Protein AF-A0A9J5ZT59-F1 (afdb_monomer_lite)

Foldseek 3Di:
DPDQPLVVVCVVVPPDDDCSVVVRVVVVVVVVVVVVVVVVVVVVVVVVVVVVVVVVVVVVVVVVVVVVVVVCCVVVVVDDDPDPPPPPDDDDDDDDDDDDDDDDDDDDDD

Organism: Solanum commersonii (NCBI:txid4109)

Radius of gyration: 40.03 Å; chains: 1; bounding box: 54×60×102 Å

pLDDT: mean 81.27, std 17.26, range [41.69, 98.5]

Secondary structure (DSSP, 8-state):
-PPP-HHHHHHHSTT--SSHHHHHHHHHHHHHHHHHHHHHHHHHHHHHHHHHHHHHHHHHHHHHHHHHHHHHHHHTTTT-PPPPP-------------------------

Structure (mmCIF, N/CA/C/O backbone):
data_AF-A0A9J5ZT59-F1
#
_entry.id   AF-A0A9J5ZT59-F1
#
loop_
_atom_site.group_PDB
_atom_site.id
_atom_site.type_symbol
_atom_site.label_atom_id
_atom_site.label_alt_id
_atom_site.label_comp_id
_atom_site.label_asym_id
_atom_site.label_entity_id
_atom_site.label_seq_id
_atom_site.pdbx_PDB_ins_code
_atom_site.Cartn_x
_atom_site.Cartn_y
_atom_site.Cartn_z
_atom_site.occupancy
_atom_site.B_iso_or_equiv
_atom_site.auth_seq_id
_atom_site.auth_comp_id
_atom_site.auth_asym_id
_atom_site.auth_atom_id
_atom_site.pdbx_PDB_model_num
ATOM 1 N N . MET A 1 1 ? 5.512 13.667 -21.585 1.00 58.47 1 MET A N 1
ATOM 2 C CA . MET A 1 1 ? 6.757 13.261 -22.263 1.00 58.47 1 MET A CA 1
ATOM 3 C C . MET A 1 1 ? 7.407 12.215 -21.392 1.00 58.47 1 MET A C 1
ATOM 5 O O . MET A 1 1 ? 7.689 12.521 -20.237 1.00 58.47 1 MET A O 1
ATOM 9 N N . ASP A 1 2 ? 7.557 10.994 -21.897 1.00 69.94 2 ASP A N 1
ATOM 10 C CA . ASP A 1 2 ? 8.336 9.982 -21.188 1.00 69.94 2 ASP A CA 1
ATOM 11 C C . ASP A 1 2 ? 9.817 10.392 -21.174 1.00 69.94 2 ASP A C 1
ATOM 13 O O . ASP A 1 2 ? 10.280 11.012 -22.136 1.00 69.94 2 ASP A O 1
ATOM 17 N N . PRO A 1 3 ? 10.568 10.101 -20.095 1.00 81.06 3 PRO A N 1
ATOM 18 C CA . PRO A 1 3 ? 11.990 10.417 -20.046 1.00 81.06 3 PRO A CA 1
ATOM 19 C C . PRO A 1 3 ? 12.725 9.663 -21.155 1.00 81.06 3 PRO A C 1
ATOM 21 O O . PRO A 1 3 ? 12.523 8.457 -21.290 1.00 81.06 3 PRO A O 1
ATOM 24 N N . ASP A 1 4 ? 13.607 10.334 -21.899 1.00 85.19 4 ASP A N 1
ATOM 25 C CA . ASP A 1 4 ? 14.481 9.647 -22.851 1.00 85.19 4 ASP A CA 1
ATOM 26 C C . ASP A 1 4 ? 15.416 8.689 -22.095 1.00 85.19 4 ASP A C 1
ATOM 28 O O . ASP A 1 4 ? 16.147 9.086 -21.183 1.00 85.19 4 ASP A O 1
ATOM 32 N N . ARG A 1 5 ? 15.369 7.404 -22.460 1.00 88.50 5 ARG A N 1
ATOM 33 C CA . ARG A 1 5 ? 16.162 6.326 -21.841 1.00 88.50 5 ARG A CA 1
ATOM 34 C C . ARG A 1 5 ? 17.250 5.786 -22.756 1.00 88.50 5 ARG A C 1
ATOM 36 O O . ARG A 1 5 ? 17.960 4.859 -22.371 1.00 88.50 5 ARG A O 1
ATOM 43 N N . SER A 1 6 ? 17.430 6.392 -23.926 1.00 87.38 6 SER A N 1
ATOM 44 C CA . SER A 1 6 ? 18.466 6.023 -24.896 1.00 87.38 6 SER A CA 1
ATOM 45 C C . SER A 1 6 ? 19.872 6.104 -24.290 1.00 87.38 6 SER A C 1
ATOM 47 O O . SER A 1 6 ? 20.751 5.312 -24.630 1.00 87.38 6 SER A O 1
ATOM 49 N N . TRP A 1 7 ? 20.080 6.997 -23.314 1.00 88.38 7 TRP A N 1
ATOM 50 C CA . TRP A 1 7 ? 21.347 7.123 -22.586 1.00 88.38 7 TRP A CA 1
ATOM 51 C C . TRP A 1 7 ? 21.773 5.827 -21.876 1.00 88.38 7 TRP A C 1
ATOM 53 O O . TRP A 1 7 ? 22.968 5.542 -21.800 1.00 88.38 7 TRP A O 1
ATOM 63 N N . MET A 1 8 ? 20.822 5.019 -21.388 1.00 88.94 8 MET A N 1
ATOM 64 C CA . MET A 1 8 ? 21.119 3.747 -20.719 1.00 88.94 8 MET A CA 1
ATOM 65 C C . MET A 1 8 ? 21.683 2.719 -21.707 1.00 88.94 8 MET A C 1
ATOM 67 O O . MET A 1 8 ? 22.589 1.966 -21.355 1.00 88.94 8 MET A O 1
ATOM 71 N N . TYR A 1 9 ? 21.191 2.722 -22.951 1.00 88.44 9 TYR A N 1
ATOM 72 C CA . TYR A 1 9 ? 21.736 1.886 -24.018 1.00 88.44 9 TYR A CA 1
ATOM 73 C C . TYR A 1 9 ? 23.132 2.359 -24.428 1.00 88.44 9 TYR A C 1
ATOM 75 O O . TYR A 1 9 ? 24.070 1.563 -24.448 1.00 88.44 9 TYR A O 1
ATOM 83 N N . ASN A 1 10 ? 23.281 3.662 -24.691 1.00 87.94 10 ASN A N 1
ATOM 84 C CA . ASN A 1 10 ? 24.537 4.260 -25.157 1.00 87.94 10 ASN A CA 1
ATOM 85 C C . ASN A 1 10 ? 25.682 4.084 -24.155 1.00 87.94 10 ASN A C 1
ATOM 87 O O . ASN A 1 10 ? 26.834 3.930 -24.553 1.00 87.94 10 ASN A O 1
ATOM 91 N N . ARG A 1 11 ? 25.368 4.066 -22.855 1.00 88.31 11 ARG A N 1
ATOM 92 C CA . ARG A 1 11 ? 26.340 3.790 -21.791 1.00 88.31 11 ARG A CA 1
ATOM 93 C C . ARG A 1 11 ? 26.979 2.405 -21.921 1.00 88.31 11 ARG A C 1
ATOM 95 O O . ARG A 1 11 ? 28.167 2.270 -21.650 1.00 88.31 11 ARG A O 1
ATOM 102 N N . ASN A 1 12 ? 26.197 1.397 -22.301 1.00 87.56 12 ASN A N 1
ATOM 103 C CA . ASN A 1 12 ? 26.646 0.004 -22.343 1.00 87.56 12 ASN A CA 1
ATOM 104 C C . ASN A 1 12 ? 27.091 -0.434 -23.747 1.00 87.56 12 ASN A C 1
ATOM 106 O O . ASN A 1 12 ? 27.816 -1.415 -23.871 1.00 87.56 12 ASN A O 1
ATOM 110 N N . ASN A 1 13 ? 26.681 0.295 -24.789 1.00 85.81 13 ASN A N 1
ATOM 111 C CA . ASN A 1 13 ? 26.947 -0.028 -26.191 1.00 85.81 13 ASN A CA 1
ATOM 112 C C . ASN A 1 13 ? 27.488 1.204 -26.948 1.00 85.81 13 ASN A C 1
ATOM 114 O O . ASN A 1 13 ? 26.834 1.705 -27.868 1.00 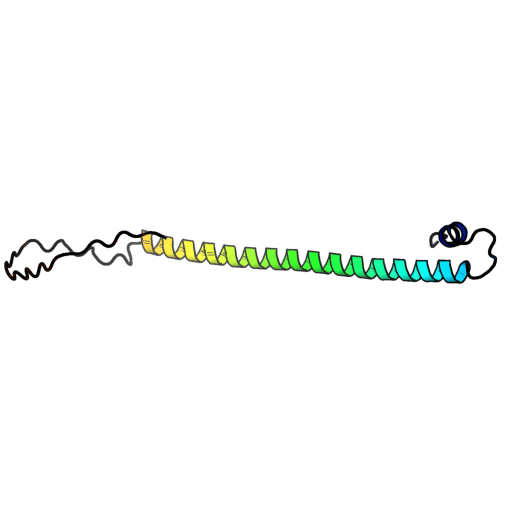85.81 13 ASN A O 1
ATOM 118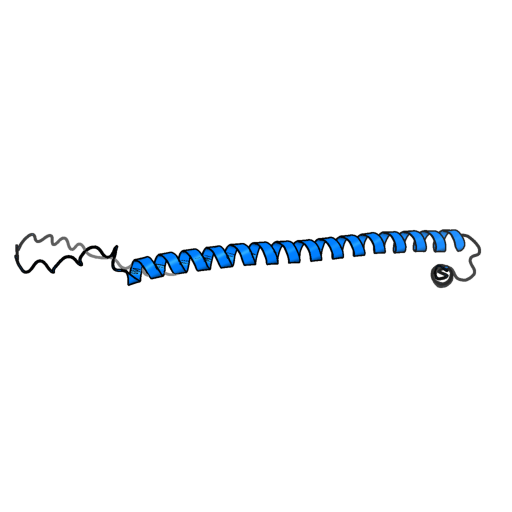 N N . PRO A 1 14 ? 28.659 1.746 -26.564 1.00 85.00 14 PRO A N 1
ATOM 119 C CA . PRO A 1 14 ? 29.192 2.950 -27.191 1.00 85.00 14 PRO A CA 1
ATOM 120 C C . PRO A 1 14 ? 29.491 2.711 -28.678 1.00 85.00 14 PRO A C 1
ATOM 122 O O . PRO A 1 14 ? 30.166 1.750 -29.042 1.00 85.00 14 PRO A O 1
ATOM 125 N N . GLY A 1 15 ? 28.993 3.597 -29.544 1.00 79.69 15 GLY A N 1
ATOM 126 C CA . GLY A 1 15 ? 29.244 3.555 -30.990 1.00 79.69 15 GLY A CA 1
ATOM 127 C C . GLY A 1 15 ? 28.481 2.474 -31.764 1.00 79.69 15 GLY A C 1
ATOM 128 O O . GLY A 1 15 ? 28.630 2.397 -32.982 1.00 79.69 15 GLY A O 1
ATOM 129 N N . GLN A 1 16 ? 27.652 1.661 -31.101 1.00 81.81 16 GLN A N 1
ATOM 130 C CA . GLN A 1 16 ? 26.760 0.728 -31.789 1.00 81.81 16 GLN A CA 1
ATOM 131 C C . GLN A 1 16 ? 25.513 1.458 -32.293 1.00 81.81 16 GLN A C 1
ATOM 133 O O . GLN A 1 16 ? 24.879 2.219 -31.562 1.00 81.81 16 GLN A O 1
ATOM 138 N N . VAL A 1 17 ? 25.156 1.210 -33.553 1.00 74.94 17 VAL A N 1
ATOM 139 C CA . VAL A 1 17 ? 23.970 1.783 -34.194 1.00 74.94 17 VAL A CA 1
ATOM 140 C C . VAL A 1 17 ? 22.967 0.657 -34.429 1.00 74.94 17 VAL A C 1
ATOM 142 O O . VAL A 1 17 ? 23.215 -0.245 -35.223 1.00 74.94 17 VAL A O 1
ATOM 145 N N . GLY A 1 18 ? 21.844 0.704 -33.713 1.00 80.00 18 GLY A N 1
ATOM 146 C CA . GLY A 1 18 ? 20.758 -0.276 -33.800 1.00 80.00 18 GLY A CA 1
ATOM 147 C C . GLY A 1 18 ? 20.109 -0.519 -32.436 1.00 80.00 18 GLY A C 1
ATOM 148 O O . GLY A 1 18 ? 20.755 -0.350 -31.413 1.00 80.00 18 GLY A O 1
ATOM 149 N N . MET A 1 19 ? 18.824 -0.884 -32.402 1.00 86.75 19 MET A N 1
ATOM 150 C CA . MET A 1 19 ? 18.068 -1.292 -31.195 1.00 86.75 19 MET A CA 1
ATOM 151 C C . MET A 1 19 ? 17.865 -0.251 -30.073 1.00 86.75 19 MET A C 1
ATOM 153 O O . MET A 1 19 ? 17.113 -0.531 -29.143 1.00 86.75 19 MET A O 1
ATOM 157 N N . ILE A 1 20 ? 18.471 0.943 -30.137 1.00 88.69 20 ILE A N 1
ATOM 158 C CA . ILE A 1 20 ? 18.349 1.991 -29.097 1.00 88.69 20 ILE A CA 1
ATOM 159 C C . ILE A 1 20 ? 16.882 2.297 -28.765 1.00 88.69 20 ILE A C 1
ATOM 161 O O . ILE A 1 20 ? 16.514 2.360 -27.591 1.00 88.69 20 ILE A O 1
ATOM 165 N N . LEU A 1 21 ? 16.044 2.455 -29.795 1.00 88.19 21 LEU A N 1
ATOM 166 C CA . LEU A 1 21 ? 14.628 2.776 -29.629 1.00 88.19 21 LEU A CA 1
ATOM 167 C C . LEU A 1 21 ? 13.864 1.626 -28.958 1.00 88.19 21 LEU A C 1
ATOM 169 O O . LEU A 1 21 ? 13.172 1.845 -27.968 1.00 88.19 21 LEU A O 1
ATOM 173 N N . GLU A 1 22 ? 14.050 0.393 -29.437 1.00 90.44 22 GLU A N 1
ATOM 174 C CA . GLU A 1 22 ? 13.400 -0.801 -28.878 1.00 90.44 22 GLU A CA 1
ATOM 175 C C . GLU A 1 22 ? 13.807 -1.043 -27.422 1.00 90.44 22 GLU A C 1
ATOM 177 O O . GLU A 1 22 ? 12.975 -1.369 -26.572 1.00 90.44 22 GLU A O 1
ATOM 182 N N . PHE A 1 23 ? 15.086 -0.824 -27.110 1.00 91.44 23 PHE A N 1
ATOM 183 C CA . PHE A 1 23 ? 15.581 -0.871 -25.744 1.00 91.44 23 PHE A CA 1
ATOM 184 C C . PHE A 1 23 ? 14.904 0.197 -24.877 1.00 91.44 23 PHE A C 1
ATOM 186 O O . PHE A 1 23 ? 14.362 -0.127 -23.819 1.00 91.44 23 PHE A O 1
ATOM 193 N N . ALA A 1 24 ? 14.892 1.459 -25.315 1.00 90.38 24 ALA A N 1
ATOM 194 C CA . ALA A 1 24 ? 14.299 2.555 -24.552 1.00 90.38 24 ALA A CA 1
ATOM 195 C C . ALA A 1 24 ? 12.794 2.340 -24.304 1.00 90.38 24 ALA A C 1
ATOM 197 O O . ALA A 1 24 ? 12.309 2.576 -23.190 1.00 90.38 24 ALA A O 1
ATOM 198 N N . GLU A 1 25 ? 12.067 1.823 -25.297 1.00 91.56 25 GLU A N 1
ATOM 199 C CA . GLU A 1 25 ? 10.661 1.437 -25.159 1.00 91.56 25 GLU A CA 1
ATOM 200 C C . GLU A 1 25 ? 10.470 0.285 -24.169 1.00 91.56 25 GLU A C 1
ATOM 202 O O . GLU A 1 25 ? 9.610 0.365 -23.289 1.00 91.56 25 GLU A O 1
ATOM 207 N N . SER A 1 26 ? 11.280 -0.771 -24.267 1.00 93.31 26 SER A N 1
ATOM 208 C CA . SER A 1 26 ? 11.205 -1.930 -23.371 1.00 93.31 26 SER A CA 1
ATOM 209 C C . SER A 1 26 ? 11.452 -1.537 -21.913 1.00 93.31 26 SER A C 1
ATOM 211 O O . SER A 1 26 ? 10.651 -1.860 -21.032 1.00 93.31 26 SER A O 1
ATOM 213 N N . VAL A 1 27 ? 12.494 -0.740 -21.650 1.00 92.94 27 VAL A N 1
ATOM 214 C CA . VAL A 1 27 ? 12.783 -0.225 -20.302 1.00 92.94 27 VAL A CA 1
ATOM 215 C C . VAL A 1 27 ? 11.629 0.652 -19.810 1.00 92.94 27 VAL A C 1
ATOM 217 O O . VAL A 1 27 ? 11.253 0.588 -18.637 1.00 92.94 27 VAL A O 1
ATOM 220 N N . THR A 1 28 ? 11.029 1.461 -20.687 1.00 93.00 28 THR A N 1
ATOM 221 C CA . THR A 1 28 ? 9.847 2.271 -20.350 1.00 93.00 28 THR A CA 1
ATOM 222 C C . THR A 1 28 ? 8.672 1.407 -19.917 1.00 93.00 28 THR A C 1
ATOM 224 O O . THR A 1 28 ? 8.141 1.623 -18.825 1.00 93.00 28 THR A O 1
ATOM 227 N N . ARG A 1 29 ? 8.329 0.375 -20.695 1.00 93.50 29 ARG A N 1
ATOM 228 C CA . ARG A 1 29 ? 7.266 -0.579 -20.346 1.00 93.50 29 ARG A CA 1
ATOM 229 C C . ARG A 1 29 ? 7.552 -1.299 -19.032 1.00 93.50 29 ARG A C 1
ATOM 231 O O . ARG A 1 29 ? 6.663 -1.370 -18.189 1.00 93.50 29 ARG A O 1
ATOM 238 N N . PHE A 1 30 ? 8.784 -1.763 -18.828 1.00 95.00 30 PHE A N 1
ATOM 239 C CA . PHE A 1 30 ? 9.187 -2.434 -17.593 1.00 95.00 30 PHE A CA 1
ATOM 240 C C . PHE A 1 30 ? 8.988 -1.541 -1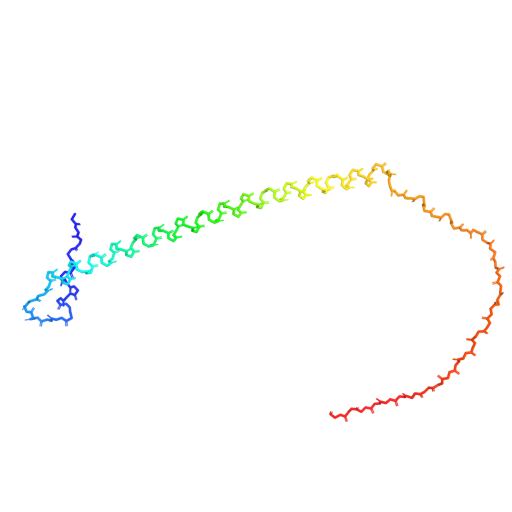6.364 1.00 95.00 30 PHE A C 1
ATOM 242 O O . PHE A 1 30 ? 8.339 -1.954 -15.408 1.00 95.00 30 PHE A O 1
ATOM 249 N N . ILE A 1 31 ? 9.485 -0.299 -16.395 1.00 93.62 31 ILE A N 1
ATOM 250 C CA . ILE A 1 31 ? 9.325 0.622 -15.258 1.00 93.62 31 ILE A CA 1
ATOM 251 C C . ILE A 1 31 ? 7.853 0.958 -15.024 1.00 93.62 31 ILE A C 1
ATOM 253 O O . ILE A 1 31 ? 7.426 1.027 -13.876 1.00 93.62 31 ILE A O 1
ATOM 257 N N . ASN A 1 32 ? 7.068 1.160 -16.082 1.00 93.12 32 ASN A N 1
ATOM 258 C CA . ASN A 1 32 ? 5.644 1.447 -15.923 1.00 93.12 32 ASN A CA 1
ATOM 259 C C . ASN A 1 32 ? 4.908 0.263 -15.290 1.00 93.12 32 ASN A C 1
ATOM 261 O O . ASN A 1 32 ? 4.109 0.465 -14.382 1.00 93.12 32 ASN A O 1
ATOM 265 N N . HIS A 1 33 ? 5.231 -0.968 -15.686 1.00 94.94 33 HIS A N 1
ATOM 266 C CA . HIS A 1 33 ? 4.681 -2.150 -15.034 1.00 94.94 33 HIS A CA 1
ATOM 267 C C . HIS A 1 33 ? 5.134 -2.271 -13.570 1.00 94.94 33 HIS A C 1
ATOM 269 O O . HIS A 1 33 ? 4.307 -2.492 -12.689 1.00 94.94 33 HIS A O 1
ATOM 275 N N . ALA A 1 34 ? 6.416 -2.042 -13.277 1.00 95.06 34 ALA A N 1
ATOM 276 C CA . ALA A 1 34 ? 6.927 -2.063 -11.907 1.00 95.06 34 ALA A CA 1
ATOM 277 C C . ALA A 1 34 ? 6.213 -1.042 -11.000 1.00 95.06 34 ALA A C 1
ATOM 279 O O . ALA A 1 34 ? 5.852 -1.381 -9.878 1.00 95.06 34 ALA A O 1
ATOM 280 N N . LYS A 1 35 ? 5.921 0.165 -11.504 1.00 93.44 35 LYS A N 1
ATOM 281 C CA . LYS A 1 35 ? 5.122 1.169 -10.778 1.00 93.44 35 LYS A CA 1
ATOM 282 C C . LYS A 1 35 ? 3.725 0.658 -10.426 1.00 93.44 35 LYS A C 1
ATOM 284 O O . LYS A 1 35 ? 3.295 0.816 -9.295 1.00 93.44 35 LYS A O 1
ATOM 289 N N . THR A 1 36 ? 3.048 -0.022 -11.356 1.00 95.19 36 THR A N 1
ATOM 290 C CA . THR A 1 36 ? 1.717 -0.589 -11.062 1.00 95.19 36 THR A CA 1
ATOM 291 C C . THR A 1 36 ? 1.753 -1.649 -9.961 1.00 95.19 36 THR A C 1
ATOM 293 O O . THR A 1 36 ? 0.798 -1.773 -9.196 1.00 95.19 36 THR A O 1
ATOM 296 N N . LEU A 1 37 ? 2.852 -2.404 -9.853 1.00 94.88 37 LEU A N 1
ATOM 297 C CA . LEU A 1 37 ? 3.040 -3.368 -8.769 1.00 94.88 37 LEU A CA 1
ATOM 298 C C . LEU A 1 37 ? 3.284 -2.663 -7.430 1.00 94.88 37 LEU A C 1
ATOM 300 O O . LEU A 1 37 ? 2.718 -3.083 -6.425 1.00 94.88 37 LEU A O 1
ATOM 304 N N . ASP A 1 38 ? 4.076 -1.593 -7.421 1.00 93.81 38 ASP A N 1
ATOM 305 C CA . ASP A 1 38 ? 4.349 -0.789 -6.225 1.00 93.81 38 ASP A CA 1
ATOM 306 C C . ASP A 1 38 ? 3.070 -0.141 -5.668 1.00 93.81 38 ASP A C 1
ATOM 308 O O . ASP A 1 38 ? 2.755 -0.277 -4.482 1.00 93.81 38 ASP A O 1
ATOM 312 N N . ASP A 1 39 ? 2.254 0.447 -6.549 1.00 94.25 39 ASP A N 1
ATOM 313 C CA . ASP A 1 39 ? 0.947 1.014 -6.199 1.00 94.25 39 ASP A CA 1
ATOM 314 C C . ASP A 1 39 ? 0.010 -0.053 -5.606 1.00 94.25 39 ASP A C 1
ATOM 316 O O . ASP A 1 39 ? -0.681 0.183 -4.607 1.00 94.25 39 ASP A O 1
ATOM 320 N N . PHE A 1 40 ? -0.007 -1.254 -6.199 1.00 94.62 40 PHE A N 1
ATOM 321 C CA . PHE A 1 40 ? -0.810 -2.378 -5.717 1.00 94.62 40 PHE A CA 1
ATOM 322 C C . PHE A 1 40 ? -0.362 -2.856 -4.331 1.00 94.62 40 PHE A C 1
ATOM 324 O O . PHE A 1 40 ? -1.203 -3.065 -3.451 1.00 94.62 40 PHE A O 1
ATOM 331 N N . LEU A 1 41 ? 0.946 -3.024 -4.121 1.00 95.56 41 LEU A N 1
ATOM 332 C CA . LEU A 1 41 ? 1.505 -3.462 -2.841 1.00 95.56 41 LEU A CA 1
ATOM 333 C C . LEU A 1 41 ? 1.231 -2.437 -1.740 1.00 95.56 41 LEU A C 1
ATOM 335 O O . LEU A 1 41 ? 0.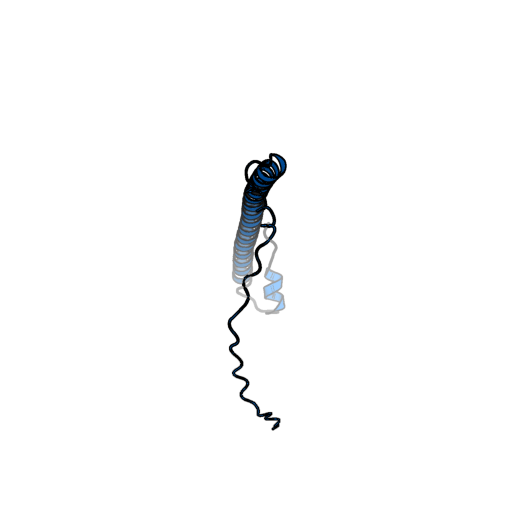719 -2.812 -0.684 1.00 95.56 41 LEU A O 1
ATOM 339 N N . THR A 1 42 ? 1.461 -1.156 -2.025 1.00 95.56 42 THR A N 1
ATOM 340 C CA . THR A 1 42 ? 1.201 -0.049 -1.095 1.00 95.56 42 THR A CA 1
ATOM 341 C C . THR A 1 42 ? -0.278 0.020 -0.713 1.00 95.56 42 THR A C 1
ATOM 343 O O . THR A 1 42 ? -0.634 0.104 0.463 1.00 95.56 42 THR A O 1
ATOM 346 N N . SER A 1 43 ? -1.175 -0.092 -1.698 1.00 95.00 43 SER A N 1
ATOM 347 C CA . SER A 1 43 ? -2.624 -0.085 -1.458 1.00 95.00 43 SER A CA 1
ATOM 348 C C . SER A 1 43 ? -3.076 -1.281 -0.617 1.00 95.00 43 SER A C 1
ATOM 350 O O . SER A 1 43 ? -3.924 -1.148 0.268 1.00 95.00 43 SER A O 1
ATOM 352 N N . ARG A 1 44 ? -2.502 -2.463 -0.870 1.00 96.62 44 ARG A N 1
ATOM 353 C CA . ARG A 1 44 ? -2.795 -3.680 -0.106 1.00 96.62 44 ARG A CA 1
ATOM 354 C C . ARG A 1 44 ? -2.297 -3.581 1.333 1.00 96.62 44 ARG A C 1
ATOM 356 O O . ARG A 1 44 ? -2.977 -4.068 2.235 1.00 96.62 44 ARG A O 1
ATOM 363 N N . GLU A 1 45 ? -1.125 -3.000 1.552 1.00 97.56 45 GLU A N 1
ATOM 364 C CA . GLU A 1 45 ? -0.577 -2.788 2.889 1.00 97.56 45 GLU A CA 1
ATOM 365 C C . GLU A 1 45 ? -1.454 -1.842 3.702 1.00 97.56 45 GLU A C 1
ATOM 367 O O . GLU A 1 45 ? -1.938 -2.243 4.760 1.00 97.56 45 GLU A O 1
ATOM 372 N N . LYS A 1 46 ? -1.790 -0.676 3.142 1.00 97.56 46 LYS A N 1
ATOM 373 C CA . LYS A 1 46 ? -2.700 0.283 3.775 1.00 97.56 46 LYS A CA 1
ATOM 374 C C . LYS A 1 46 ? -4.042 -0.348 4.151 1.00 97.56 46 LYS A C 1
ATOM 376 O O . LYS A 1 46 ? -4.513 -0.191 5.273 1.00 97.56 46 LYS A O 1
ATOM 381 N N . LYS A 1 47 ? -4.640 -1.121 3.237 1.00 97.62 47 LYS A N 1
ATOM 382 C CA . LYS A 1 47 ? -5.899 -1.825 3.514 1.00 97.62 47 LYS A CA 1
ATOM 383 C C . LYS A 1 47 ? -5.770 -2.792 4.698 1.00 97.62 47 LYS A C 1
ATOM 385 O O . LYS A 1 47 ? -6.672 -2.856 5.527 1.00 97.62 47 LYS A O 1
ATOM 390 N N . ARG A 1 48 ? -4.657 -3.530 4.807 1.00 98.06 48 ARG A N 1
ATOM 391 C CA . ARG A 1 48 ? -4.421 -4.418 5.959 1.00 98.06 48 ARG A CA 1
ATOM 392 C C . ARG A 1 48 ? -4.272 -3.641 7.263 1.00 98.06 48 ARG A C 1
ATOM 394 O O . ARG A 1 48 ? -4.791 -4.091 8.277 1.00 98.06 48 ARG A O 1
ATOM 401 N N . GLU A 1 49 ? -3.573 -2.510 7.256 1.00 98.25 49 GLU A N 1
ATOM 402 C CA . GLU A 1 49 ? -3.431 -1.670 8.452 1.00 98.25 49 GLU A CA 1
ATOM 403 C C . GLU A 1 49 ? -4.789 -1.160 8.947 1.00 98.25 49 GLU A C 1
ATOM 405 O O . GLU A 1 49 ? -5.079 -1.245 10.141 1.00 98.25 49 GLU A O 1
ATOM 410 N N . GLU A 1 50 ? -5.648 -0.708 8.030 1.00 98.00 50 GLU A N 1
ATOM 411 C CA . GLU A 1 50 ? -7.017 -0.280 8.337 1.00 98.00 50 GLU A CA 1
ATOM 412 C C . GLU A 1 50 ? -7.862 -1.431 8.909 1.00 98.00 50 GLU A C 1
ATOM 414 O O . GLU A 1 50 ? -8.527 -1.261 9.934 1.00 98.00 50 GLU A O 1
ATOM 419 N N . GLU A 1 51 ? -7.799 -2.623 8.304 1.00 97.88 51 GLU A N 1
ATOM 420 C CA . GLU A 1 51 ? -8.498 -3.819 8.795 1.00 97.88 51 GLU A CA 1
ATOM 421 C C . GLU A 1 51 ? -8.025 -4.230 10.200 1.00 97.88 51 GLU A C 1
ATOM 423 O O . GLU A 1 51 ? -8.849 -4.526 11.069 1.00 97.88 51 GLU A O 1
ATOM 428 N N . ILE A 1 52 ? -6.712 -4.203 10.453 1.00 98.38 52 ILE A N 1
ATOM 429 C CA . ILE A 1 52 ? -6.132 -4.513 11.767 1.00 98.38 52 ILE A CA 1
ATOM 430 C C . ILE A 1 52 ? -6.572 -3.480 12.806 1.00 98.38 52 ILE A C 1
ATOM 432 O O . ILE A 1 52 ? -6.953 -3.856 13.917 1.00 98.38 52 ILE A O 1
ATOM 436 N N . ALA A 1 53 ? -6.544 -2.188 12.468 1.00 98.31 53 ALA A N 1
ATOM 437 C CA . ALA A 1 53 ? -6.967 -1.125 13.374 1.00 98.31 53 ALA A CA 1
ATOM 438 C C . ALA A 1 53 ? -8.449 -1.268 13.754 1.00 98.31 53 ALA A C 1
ATOM 440 O O . ALA A 1 53 ? -8.784 -1.221 14.940 1.00 98.31 53 ALA A O 1
ATOM 441 N N . ALA A 1 54 ? -9.317 -1.525 12.772 1.00 98.25 54 ALA A N 1
ATOM 442 C CA . ALA A 1 54 ? -10.744 -1.732 12.999 1.00 98.25 54 ALA A CA 1
ATOM 443 C C . ALA A 1 54 ? -11.021 -2.986 13.846 1.00 98.25 54 ALA A C 1
ATOM 445 O O . ALA A 1 54 ? -11.791 -2.929 14.809 1.00 98.25 54 ALA A O 1
ATOM 446 N N . ALA A 1 55 ? -10.367 -4.111 13.538 1.00 98.12 55 ALA A N 1
ATOM 447 C CA . ALA A 1 55 ? -10.509 -5.345 14.310 1.00 98.12 55 ALA A CA 1
ATOM 448 C C . ALA A 1 55 ? -10.061 -5.150 15.767 1.00 98.12 55 ALA A C 1
ATOM 450 O O . ALA A 1 55 ? -10.778 -5.528 16.697 1.00 98.12 55 ALA A O 1
ATOM 451 N N . LYS A 1 56 ? -8.919 -4.481 15.967 1.00 98.19 56 LYS A N 1
ATOM 452 C CA . LYS A 1 56 ? -8.389 -4.165 17.295 1.00 98.19 56 LYS A CA 1
ATOM 453 C C . LYS A 1 56 ? -9.334 -3.267 18.088 1.00 98.19 56 LYS A C 1
ATOM 455 O O . LYS A 1 56 ? -9.518 -3.493 19.280 1.00 98.19 56 LYS A O 1
ATOM 460 N N . GLU A 1 57 ? -9.944 -2.264 17.459 1.00 98.25 57 GLU A N 1
ATOM 461 C CA . GLU A 1 57 ? -10.912 -1.391 18.128 1.00 98.25 57 GLU A CA 1
ATOM 462 C C . GLU A 1 57 ? -12.141 -2.176 18.608 1.00 98.25 57 GLU A C 1
ATOM 464 O O . GLU A 1 57 ? -12.570 -2.026 19.756 1.00 98.25 57 GLU A O 1
ATOM 469 N N . VAL A 1 58 ? -12.692 -3.040 17.750 1.00 98.50 58 VAL A N 1
ATOM 470 C CA . VAL A 1 58 ? -13.837 -3.894 18.095 1.00 98.50 58 VAL A CA 1
ATOM 471 C C . VAL A 1 58 ? -13.495 -4.814 19.265 1.00 98.50 58 VAL A C 1
ATOM 473 O O . VAL A 1 58 ? -14.280 -4.930 20.208 1.00 98.50 58 VAL A O 1
ATOM 476 N N . GLU A 1 59 ? -12.328 -5.450 19.233 1.00 98.19 59 GLU A N 1
ATOM 477 C CA . GLU A 1 59 ? -11.892 -6.359 20.291 1.00 98.19 59 GLU A CA 1
ATOM 478 C C . GLU A 1 59 ? -11.621 -5.630 21.614 1.00 98.19 59 GLU A C 1
ATOM 480 O O . GLU A 1 59 ? -12.088 -6.081 22.660 1.00 98.19 59 GLU A O 1
ATOM 485 N N . ASN A 1 60 ? -10.996 -4.449 21.581 1.00 98.31 60 ASN A N 1
ATOM 486 C CA . ASN A 1 60 ? -10.803 -3.623 22.779 1.00 98.31 60 ASN A CA 1
ATOM 487 C C . ASN A 1 60 ? -12.134 -3.232 23.431 1.00 98.31 60 ASN A C 1
ATOM 489 O O . ASN A 1 60 ? -12.255 -3.265 24.656 1.00 98.31 60 ASN A O 1
ATOM 493 N N . LYS A 1 61 ? -13.151 -2.883 22.631 1.00 98.31 61 LYS A N 1
ATOM 494 C CA . LYS A 1 61 ? -14.495 -2.585 23.152 1.00 98.31 61 LYS A CA 1
ATOM 495 C C . LYS A 1 61 ? -15.114 -3.808 23.822 1.00 98.31 61 LYS A C 1
ATOM 497 O O . LYS A 1 61 ? -15.627 -3.685 24.930 1.00 98.31 61 LYS A O 1
ATOM 502 N N . ARG A 1 62 ? -15.020 -4.988 23.196 1.00 98.31 62 ARG A N 1
ATOM 503 C CA . ARG A 1 62 ? -15.497 -6.250 23.793 1.00 98.31 62 ARG A CA 1
ATOM 504 C C . ARG A 1 62 ? -14.799 -6.536 25.116 1.00 98.31 62 ARG A C 1
ATOM 506 O O . ARG A 1 62 ? -15.468 -6.851 26.097 1.00 98.31 62 ARG A O 1
ATOM 513 N N . TYR A 1 63 ? -13.478 -6.375 25.157 1.00 98.06 63 TYR A N 1
ATOM 514 C CA . TYR A 1 63 ? -12.700 -6.553 26.376 1.00 98.06 63 TYR A CA 1
ATOM 515 C C . TYR A 1 63 ? -13.146 -5.585 27.478 1.00 98.06 63 TYR A C 1
ATOM 517 O O . TYR A 1 63 ? -13.400 -6.013 28.601 1.00 98.06 63 TYR A O 1
ATOM 525 N N . ALA A 1 64 ? -13.329 -4.301 27.154 1.00 98.12 64 ALA A N 1
ATOM 526 C CA . ALA A 1 64 ? -13.813 -3.299 28.101 1.00 98.12 64 ALA A CA 1
ATOM 527 C C . ALA A 1 64 ? -15.218 -3.626 28.635 1.00 98.12 64 ALA A C 1
ATOM 529 O O . ALA A 1 64 ? -15.464 -3.501 29.833 1.00 98.12 64 ALA A O 1
ATOM 530 N N . THR A 1 65 ? -16.132 -4.090 27.777 1.00 98.12 65 THR A N 1
ATOM 531 C CA . THR A 1 65 ? -17.471 -4.528 28.201 1.00 98.12 65 THR A CA 1
ATOM 532 C C . THR A 1 65 ? -17.401 -5.726 29.144 1.00 98.12 65 THR A C 1
ATOM 534 O O . THR A 1 65 ? -18.051 -5.710 30.187 1.00 98.12 65 THR A O 1
ATOM 537 N N . HIS A 1 66 ? -16.598 -6.742 28.821 1.00 97.19 66 HIS A N 1
ATOM 538 C CA . HIS A 1 66 ? -16.425 -7.906 29.692 1.00 97.19 66 HIS A CA 1
ATOM 539 C C . HIS A 1 66 ? -15.800 -7.535 31.038 1.00 97.19 66 HIS A C 1
ATOM 541 O O . HIS A 1 66 ? -16.284 -7.982 32.076 1.00 97.19 66 HIS A O 1
ATOM 547 N N . GLN A 1 67 ? -14.775 -6.682 31.035 1.00 97.25 67 GLN A N 1
ATOM 548 C CA . GLN A 1 67 ? -14.178 -6.153 32.260 1.00 97.25 67 GLN A CA 1
ATOM 549 C C . GLN A 1 67 ? -15.220 -5.426 33.117 1.00 97.25 67 GLN A C 1
ATOM 551 O O . GLN A 1 67 ? -15.368 -5.745 34.291 1.00 97.25 67 GLN A O 1
ATOM 556 N N . ALA A 1 68 ? -16.015 -4.526 32.530 1.00 95.69 68 ALA A N 1
ATOM 557 C CA . ALA A 1 68 ? -17.067 -3.817 33.256 1.00 95.69 68 ALA A CA 1
ATOM 558 C C . ALA A 1 68 ? -18.123 -4.766 33.857 1.00 95.69 68 ALA A C 1
ATOM 560 O O . ALA A 1 68 ? -18.550 -4.566 34.994 1.00 95.69 68 ALA A O 1
ATOM 561 N N . GLN A 1 69 ? -18.519 -5.816 33.128 1.00 95.25 69 GLN A N 1
ATOM 562 C CA . GLN A 1 69 ? -19.459 -6.826 33.629 1.00 95.25 69 GLN A CA 1
ATOM 563 C C . GLN A 1 69 ? -18.898 -7.597 34.829 1.00 95.25 69 GLN A C 1
ATOM 565 O O . GLN A 1 69 ? -19.605 -7.779 35.819 1.00 95.25 69 GLN A O 1
ATOM 570 N N . LEU A 1 70 ? -17.637 -8.032 34.759 1.00 92.81 70 LEU A N 1
ATOM 571 C CA . LEU A 1 70 ? -16.978 -8.744 35.856 1.00 92.81 70 LEU A CA 1
ATOM 572 C C . LEU A 1 70 ? -16.820 -7.852 37.090 1.00 92.81 70 LEU A C 1
ATOM 574 O O . LEU A 1 70 ? -17.127 -8.288 38.199 1.00 92.81 70 LEU A O 1
ATOM 578 N N . THR A 1 71 ? -16.409 -6.598 36.896 1.00 94.00 71 THR A N 1
ATOM 579 C CA . THR A 1 71 ? -16.298 -5.615 37.980 1.00 94.00 71 THR A CA 1
ATOM 580 C C . THR A 1 71 ? -17.642 -5.396 38.662 1.00 94.00 71 THR A C 1
ATOM 582 O O . THR A 1 71 ? -17.730 -5.517 39.882 1.00 94.00 71 THR A O 1
ATOM 585 N N . PHE A 1 72 ? -18.711 -5.170 37.891 1.00 91.50 72 PHE A N 1
ATOM 586 C CA . PHE A 1 72 ? -20.059 -5.007 38.441 1.00 91.50 72 PHE A CA 1
ATOM 587 C C . PHE A 1 72 ? -20.490 -6.217 39.281 1.00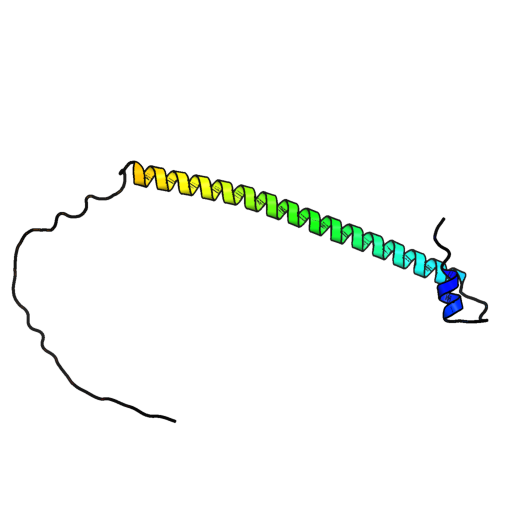 91.50 72 PHE A C 1
ATOM 589 O O . PHE A 1 72 ? -21.080 -6.075 40.353 1.00 91.50 72 PHE A O 1
ATOM 596 N N . LEU A 1 73 ? -20.183 -7.426 38.818 1.00 89.12 73 LEU A N 1
ATOM 597 C CA . LEU A 1 73 ? -20.533 -8.665 39.504 1.00 89.12 73 LEU A CA 1
ATOM 598 C C . LEU A 1 73 ? -19.806 -8.827 40.841 1.00 89.12 73 LEU A C 1
ATOM 600 O O . LEU 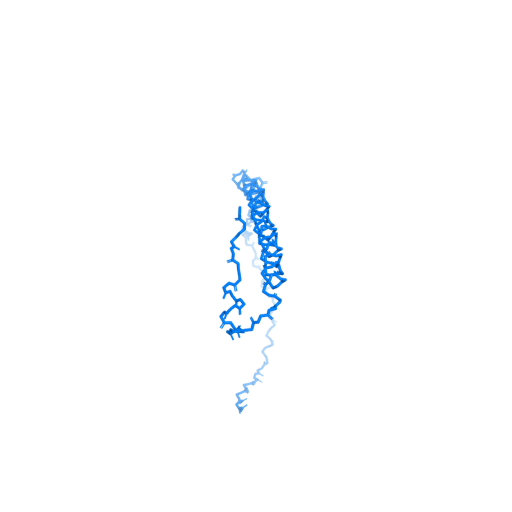A 1 73 ? -20.404 -9.241 41.835 1.00 89.12 73 LEU A O 1
ATOM 604 N N . PHE A 1 74 ? -18.524 -8.467 40.857 1.00 84.88 74 PHE A N 1
ATOM 605 C CA . PHE A 1 74 ? -17.689 -8.506 42.047 1.00 84.88 74 PHE A CA 1
ATOM 606 C C . PHE A 1 74 ? -18.110 -7.440 43.071 1.00 84.88 74 PHE A C 1
ATOM 608 O O . PHE A 1 74 ? -18.302 -7.750 44.247 1.00 84.88 74 PHE A O 1
ATOM 615 N N . GLU A 1 75 ? -18.328 -6.199 42.628 1.00 88.31 75 GLU A N 1
ATOM 616 C CA . GLU A 1 75 ? -18.737 -5.081 43.490 1.00 88.31 75 GLU A CA 1
ATOM 617 C C . GLU A 1 75 ? -20.148 -5.254 44.049 1.00 88.31 75 GLU A C 1
ATOM 619 O O . GLU A 1 75 ? -20.403 -4.944 45.214 1.00 88.31 75 GLU A O 1
ATOM 624 N N . SER A 1 76 ? -21.063 -5.810 43.252 1.00 82.56 76 SER A N 1
ATOM 625 C CA . SER A 1 76 ? -22.432 -6.074 43.697 1.00 82.56 76 SER A CA 1
ATOM 626 C C . SER A 1 76 ? -22.540 -7.226 44.706 1.00 82.56 76 SER A C 1
ATOM 628 O O . SER A 1 76 ? -23.647 -7.520 45.151 1.00 82.56 76 SER A O 1
ATOM 630 N N . LYS A 1 77 ? -21.420 -7.872 45.093 1.00 69.94 77 LYS A N 1
ATOM 631 C CA . LYS A 1 77 ? -21.352 -9.025 46.019 1.00 69.94 77 LYS A CA 1
ATOM 632 C C . LYS A 1 77 ? -22.355 -10.140 45.689 1.00 69.94 77 LYS A C 1
ATOM 634 O O . LYS A 1 77 ? -22.691 -10.948 46.549 1.00 69.94 77 LYS A O 1
ATOM 639 N N . ASN A 1 78 ? -22.808 -10.221 44.441 1.00 62.03 78 ASN A N 1
ATOM 640 C CA . ASN A 1 78 ? -23.870 -11.142 44.048 1.00 62.03 78 ASN A CA 1
ATOM 641 C C . ASN A 1 78 ? -23.376 -12.580 43.827 1.00 62.03 78 ASN A C 1
ATOM 643 O O . ASN A 1 78 ? -24.197 -13.452 43.556 1.00 62.03 78 ASN A O 1
ATOM 647 N N . ILE A 1 79 ? -22.064 -12.855 43.928 1.00 63.38 79 ILE A N 1
ATOM 648 C CA . ILE A 1 79 ? -21.519 -14.210 43.721 1.00 63.38 79 ILE A CA 1
ATOM 649 C C . ILE A 1 79 ? -20.272 -14.559 44.551 1.00 63.38 79 ILE A C 1
ATOM 651 O O . ILE A 1 79 ? -19.539 -15.471 44.173 1.00 63.38 79 ILE A O 1
ATOM 655 N N . LEU A 1 80 ? -19.991 -13.906 45.685 1.00 57.56 80 LEU A N 1
ATOM 656 C CA . LEU A 1 80 ? -19.143 -14.622 46.645 1.00 57.56 80 LEU A CA 1
ATOM 657 C C . LEU A 1 80 ? -20.056 -15.616 47.370 1.00 57.56 80 LEU A C 1
ATOM 659 O O . LEU A 1 80 ? -20.931 -15.159 48.112 1.00 57.56 80 LEU A O 1
ATOM 663 N N . PRO A 1 81 ? -19.911 -16.946 47.172 1.00 62.06 81 PRO A N 1
ATOM 664 C CA . PRO A 1 81 ? -20.505 -17.872 48.123 1.00 62.06 81 PRO A CA 1
ATOM 665 C C . PRO A 1 81 ? -20.039 -17.449 49.525 1.00 62.06 81 PRO A C 1
ATOM 667 O O . PRO A 1 81 ? -18.903 -16.976 49.659 1.00 62.06 81 PRO A O 1
ATOM 670 N N . PRO A 1 82 ? -20.894 -17.557 50.559 1.00 65.12 82 PRO A N 1
ATOM 671 C CA . PRO A 1 82 ? -20.474 -17.258 51.919 1.00 65.12 82 PRO A CA 1
ATOM 672 C C . PRO A 1 82 ? -19.165 -18.002 52.183 1.00 65.12 82 PRO A C 1
ATOM 674 O O . PRO A 1 82 ? -19.097 -19.207 51.926 1.00 65.12 82 PRO A O 1
ATOM 677 N N . CYS A 1 83 ? -18.123 -17.297 52.640 1.00 56.28 83 CYS A N 1
ATOM 678 C CA . CYS A 1 83 ? -16.922 -17.967 53.126 1.00 56.28 83 CYS A CA 1
ATOM 679 C C . CYS A 1 83 ? -17.394 -19.025 54.130 1.00 56.28 83 CYS A C 1
ATOM 681 O O . CYS A 1 83 ? -18.147 -18.654 55.039 1.00 56.28 83 CYS A O 1
ATOM 683 N N . PRO A 1 84 ? -17.044 -20.315 53.960 1.00 57.75 84 PRO A N 1
ATOM 684 C CA . PRO A 1 84 ? -17.444 -21.320 54.926 1.00 57.75 84 PRO A CA 1
ATOM 685 C C . PRO A 1 84 ? -16.937 -20.848 56.286 1.00 57.75 84 PRO A C 1
ATOM 687 O O . PRO A 1 84 ? -15.748 -20.561 56.439 1.00 57.75 84 PRO A O 1
ATOM 690 N N . ALA A 1 85 ? -17.862 -20.672 57.233 1.00 49.88 85 ALA A N 1
ATOM 691 C CA . ALA A 1 85 ? -17.502 -20.377 58.608 1.00 49.88 85 ALA A CA 1
ATOM 692 C C . ALA A 1 85 ? -16.496 -21.446 59.040 1.00 49.88 85 ALA A C 1
ATOM 694 O O . ALA A 1 85 ? -16.715 -22.630 58.763 1.00 49.88 85 ALA A O 1
ATOM 695 N N . SER A 1 86 ? -15.383 -21.033 59.653 1.00 53.81 86 SER A N 1
ATOM 696 C CA . SER A 1 86 ? -14.493 -21.968 60.329 1.00 53.81 86 SER A CA 1
ATOM 697 C C . SER A 1 86 ? -15.367 -22.829 61.231 1.00 53.81 86 SER A C 1
ATOM 699 O O . SER A 1 86 ? -16.024 -22.317 62.136 1.00 53.81 86 SER A O 1
ATOM 701 N N . SER A 1 87 ? -15.470 -24.113 60.893 1.00 51.16 87 SER A N 1
ATOM 702 C CA . SER A 1 87 ? -16.175 -25.087 61.708 1.00 51.16 87 SER A CA 1
ATOM 703 C C . SER A 1 87 ? -15.382 -25.205 62.999 1.00 51.16 87 SER A C 1
ATOM 705 O O . SER A 1 87 ? -14.383 -25.920 63.043 1.00 51.16 87 SER A O 1
ATOM 707 N N . ASP A 1 88 ? -15.780 -24.442 64.014 1.00 61.47 88 ASP A N 1
ATOM 708 C CA . ASP A 1 88 ? -15.214 -24.544 65.349 1.00 61.47 88 ASP A CA 1
ATOM 709 C C . ASP A 1 88 ? -15.495 -25.948 65.887 1.00 61.47 88 ASP A C 1
ATOM 711 O O . ASP A 1 88 ? -16.625 -26.293 66.228 1.00 61.47 88 ASP A O 1
ATOM 715 N N . GLY A 1 89 ? -14.426 -26.743 65.942 1.00 57.19 89 GLY A N 1
ATOM 716 C CA . GLY A 1 89 ? -14.233 -27.810 66.912 1.00 57.19 89 GLY A CA 1
ATOM 717 C C . GLY A 1 89 ? -14.981 -29.117 66.663 1.00 57.19 89 GLY A C 1
ATOM 718 O O . GLY A 1 89 ? -16.134 -29.283 67.053 1.00 57.19 89 GLY A O 1
ATOM 719 N N . SER A 1 90 ? -14.249 -30.125 66.199 1.00 54.56 90 SER A N 1
ATOM 720 C CA . SER A 1 90 ? -14.105 -31.348 67.000 1.00 54.56 90 SER A CA 1
ATOM 721 C C . SER A 1 90 ? -12.895 -32.137 66.531 1.00 54.56 90 SER A C 1
ATOM 723 O O . SER A 1 90 ? -12.866 -32.656 65.416 1.00 54.56 90 SER A O 1
ATOM 725 N N . ASP A 1 91 ? -11.910 -32.205 67.423 1.00 66.88 91 ASP A N 1
ATOM 726 C CA . ASP A 1 91 ? -10.844 -33.191 67.423 1.00 66.88 91 ASP A CA 1
ATOM 727 C C . ASP A 1 91 ? -11.450 -34.597 67.318 1.00 66.88 91 ASP A C 1
ATOM 729 O O . ASP A 1 91 ? -12.259 -34.997 68.157 1.00 66.88 91 ASP A O 1
ATOM 733 N N . GLN A 1 92 ? -11.047 -35.368 66.310 1.00 55.94 92 GLN A N 1
ATOM 734 C CA . GLN A 1 92 ? -10.996 -36.816 66.454 1.00 55.94 92 GLN A CA 1
ATOM 735 C C . GLN A 1 92 ? -9.628 -37.303 66.003 1.00 55.94 92 GLN A C 1
ATOM 737 O O . GLN A 1 92 ? -9.229 -37.201 64.845 1.00 55.94 92 GLN A O 1
ATOM 742 N N . GLU A 1 93 ? -8.916 -37.764 67.019 1.00 62.06 93 GLU A N 1
ATOM 743 C CA . GLU A 1 93 ? -7.646 -38.451 66.991 1.00 62.06 93 GLU A CA 1
ATOM 744 C C . GLU A 1 93 ? -7.716 -39.734 66.151 1.00 62.06 93 GLU A C 1
ATOM 746 O O . GLU A 1 93 ? -8.746 -40.409 66.112 1.00 62.06 93 GLU A O 1
ATOM 751 N N . GLY A 1 94 ? -6.572 -40.104 65.576 1.00 58.41 94 GLY A N 1
ATOM 752 C CA . GLY A 1 94 ? -6.261 -41.487 65.224 1.00 58.41 94 GLY A CA 1
ATOM 753 C C . GLY A 1 94 ? -6.494 -41.864 63.763 1.00 58.41 94 GLY A C 1
ATOM 754 O O . GLY A 1 94 ? -7.602 -42.193 63.363 1.00 58.41 94 GLY A O 1
ATOM 755 N N . ASP A 1 95 ? -5.415 -41.938 62.988 1.00 59.34 95 ASP A N 1
ATOM 756 C CA . ASP A 1 95 ? -4.799 -43.249 62.760 1.00 59.34 95 ASP A CA 1
ATOM 757 C C . ASP A 1 95 ? -3.360 -43.048 62.274 1.00 59.34 95 ASP A C 1
ATOM 759 O O . ASP A 1 95 ? -3.085 -42.337 61.303 1.00 59.34 95 ASP A O 1
ATOM 763 N N . GLU A 1 96 ? -2.433 -43.627 63.024 1.00 68.56 96 GLU A N 1
ATOM 764 C CA . GLU A 1 96 ? -1.010 -43.628 62.738 1.00 68.56 96 GLU A CA 1
ATOM 765 C C . GLU A 1 96 ? -0.774 -44.524 61.522 1.00 68.56 96 GLU A C 1
ATOM 767 O O . GLU A 1 96 ? -1.043 -45.721 61.560 1.00 68.56 96 GLU A O 1
ATOM 772 N N . ASN A 1 97 ? -0.215 -43.982 60.443 1.00 60.72 97 ASN A N 1
ATOM 773 C CA . ASN A 1 97 ? 0.451 -44.838 59.468 1.00 60.72 97 ASN A CA 1
ATOM 774 C C . ASN A 1 97 ? 1.870 -44.335 59.235 1.00 60.72 97 ASN A C 1
ATOM 776 O O . ASN A 1 97 ? 2.198 -43.690 58.239 1.00 60.72 97 ASN A O 1
ATOM 780 N N . ASP A 1 98 ? 2.705 -44.647 60.224 1.00 67.94 98 ASP A N 1
ATOM 781 C CA . ASP A 1 98 ? 4.141 -44.769 60.057 1.00 67.94 98 ASP A CA 1
ATOM 782 C C . ASP A 1 98 ? 4.424 -45.944 59.112 1.00 67.94 98 ASP A C 1
ATOM 784 O O . ASP A 1 98 ? 4.321 -47.115 59.476 1.00 67.94 98 ASP A O 1
ATOM 788 N N . LYS A 1 99 ? 4.784 -45.619 57.870 1.00 61.78 99 LYS A N 1
ATOM 789 C CA . LYS A 1 99 ? 5.687 -46.451 57.074 1.00 61.78 99 LYS A CA 1
ATOM 790 C C . LYS A 1 99 ? 6.763 -45.576 56.469 1.00 61.78 99 LYS A C 1
ATOM 792 O O . LYS A 1 99 ? 6.779 -45.262 55.281 1.00 61.78 99 LYS A O 1
ATOM 797 N N . SER A 1 100 ? 7.671 -45.192 57.349 1.00 60.09 100 SER A N 1
ATOM 798 C CA . SER A 1 100 ? 9.059 -44.957 57.001 1.00 60.09 100 SER A CA 1
ATOM 799 C C . SER A 1 100 ? 9.628 -46.206 56.318 1.00 60.09 100 SER A C 1
ATOM 801 O O . SER A 1 100 ? 9.714 -47.250 56.952 1.00 60.09 100 SER A O 1
ATOM 803 N N . ASP A 1 101 ? 10.070 -46.099 55.066 1.00 60.59 101 ASP A N 1
ATOM 804 C CA . ASP A 1 101 ? 11.187 -46.916 54.596 1.00 60.59 101 ASP A CA 1
ATOM 805 C C . ASP A 1 101 ? 12.165 -46.050 53.802 1.00 60.59 101 ASP A C 1
ATOM 807 O O . ASP A 1 101 ? 11.809 -45.214 52.969 1.00 60.59 101 ASP A O 1
ATOM 811 N N . LYS A 1 102 ? 13.420 -46.216 54.206 1.00 61.66 102 LYS A N 1
ATOM 812 C CA . LYS A 1 102 ? 14.589 -45.375 53.981 1.00 61.66 102 LYS A CA 1
ATOM 813 C C . LYS A 1 102 ? 15.270 -45.616 52.632 1.00 61.66 102 LYS A C 1
ATOM 815 O O . LYS A 1 102 ? 15.247 -46.715 52.099 1.00 61.66 102 LYS A O 1
ATOM 820 N N . GLU A 1 103 ? 16.020 -44.580 52.245 1.00 51.09 103 GLU A N 1
ATOM 821 C CA . GLU A 1 103 ? 17.304 -44.589 51.520 1.00 51.09 103 GLU A CA 1
ATOM 822 C C . GLU A 1 103 ? 17.371 -45.159 50.094 1.00 51.09 103 GLU A C 1
ATOM 824 O O . GLU A 1 103 ? 17.282 -46.354 49.842 1.00 51.09 103 GLU A O 1
ATOM 829 N N . SER A 1 104 ? 17.838 -44.329 49.161 1.00 58.28 104 SER A N 1
ATOM 830 C CA . SER A 1 104 ? 19.292 -44.222 48.948 1.00 58.28 104 SER A CA 1
ATOM 831 C C . SER A 1 104 ? 19.634 -43.068 48.003 1.00 58.28 104 SER A C 1
ATOM 833 O O . SER A 1 104 ? 19.017 -42.869 46.958 1.00 58.28 104 SER A O 1
ATOM 835 N N . GLU A 1 105 ? 20.629 -42.281 48.407 1.00 57.62 105 GLU A N 1
ATOM 836 C CA . GLU A 1 105 ? 21.296 -41.297 47.563 1.00 57.62 105 GLU A CA 1
ATOM 837 C C . GLU A 1 105 ? 22.002 -41.983 46.387 1.00 57.62 105 GLU A C 1
ATOM 839 O O . GLU A 1 105 ? 22.648 -43.018 46.542 1.00 57.62 105 GLU A O 1
ATOM 844 N N . GLY A 1 106 ? 21.959 -41.346 45.219 1.00 47.75 106 GLY A N 1
ATOM 845 C CA . GLY A 1 106 ? 22.756 -41.723 44.058 1.00 47.75 106 GLY A CA 1
ATOM 846 C C . GLY A 1 106 ? 23.304 -40.489 43.354 1.00 47.75 106 GLY A C 1
ATOM 847 O O . GLY A 1 106 ? 22.743 -40.029 42.365 1.00 47.75 106 GLY A O 1
ATOM 848 N N . ARG A 1 107 ? 24.408 -39.939 43.873 1.00 49.47 107 ARG A N 1
ATOM 849 C CA . ARG A 1 107 ? 25.296 -39.031 43.132 1.00 49.47 107 ARG A CA 1
ATOM 850 C C . ARG A 1 107 ? 26.009 -39.794 42.008 1.00 49.47 107 ARG A C 1
ATOM 852 O O . ARG A 1 107 ? 26.544 -40.870 42.245 1.00 49.47 107 ARG A O 1
ATOM 859 N N . GLY A 1 108 ? 26.150 -39.155 40.848 1.00 41.69 108 GLY A N 1
ATOM 860 C CA . GLY A 1 108 ? 27.112 -39.511 39.793 1.00 41.69 108 GLY A CA 1
ATOM 861 C C . GLY A 1 108 ? 26.525 -39.183 38.417 1.00 41.69 108 GLY A C 1
ATOM 862 O O . GLY A 1 108 ? 25.483 -39.709 38.072 1.00 41.69 108 GLY A O 1
ATOM 863 N N . GLY A 1 109 ? 27.053 -38.282 37.591 1.00 43.19 109 GLY A N 1
ATOM 864 C CA . GLY A 1 109 ? 28.445 -37.887 37.429 1.00 43.19 109 GLY A CA 1
ATOM 865 C C . GLY A 1 109 ? 29.080 -38.674 36.284 1.00 43.19 109 GLY A C 1
ATOM 866 O O . GLY A 1 109 ? 29.849 -39.592 36.552 1.00 43.19 109 GLY A O 1
ATOM 867 N N . ARG A 1 110 ? 28.757 -38.309 35.038 1.00 47.25 110 ARG A N 1
ATOM 868 C CA . ARG A 1 110 ? 29.679 -38.211 33.894 1.00 47.25 110 ARG A CA 1
ATOM 869 C C . ARG A 1 110 ? 28.979 -37.594 32.692 1.00 47.25 110 ARG A C 1
ATOM 871 O O . ARG A 1 110 ? 27.837 -38.011 32.418 1.00 47.25 110 ARG A O 1
#

Sequence (110 aa):
MDPDRSWMYNRNNPGQVGMILEFAESVTRFINHAKTLDDFLTSREKKREEEIAAAKEVENKRYATHQAQLTFLFESKNILPPCPASSDGSDQEGDENDKSDKESEGRGGR